Protein AF-A0A2R6N2L8-F1 (afdb_monomer_lite)

Structure (mmCIF, N/CA/C/O backbone):
data_AF-A0A2R6N2L8-F1
#
_entry.id   AF-A0A2R6N2L8-F1
#
loop_
_atom_site.group_PDB
_atom_site.id
_atom_site.type_symbol
_atom_site.label_atom_id
_atom_site.label_alt_id
_atom_site.label_comp_id
_atom_site.label_asym_id
_atom_site.label_entity_id
_atom_site.label_seq_id
_atom_site.pdbx_PDB_ins_code
_atom_site.Cartn_x
_atom_site.Cartn_y
_atom_site.Cartn_z
_atom_site.occupancy
_atom_site.B_iso_or_equiv
_atom_site.auth_seq_id
_atom_site.auth_comp_id
_atom_site.auth_asym_id
_atom_site.auth_atom_id
_atom_site.pdbx_PDB_model_num
ATOM 1 N N . MET A 1 1 ? 21.040 2.383 -0.514 1.00 61.28 1 MET A N 1
ATOM 2 C CA . MET A 1 1 ? 19.776 3.146 -0.647 1.00 61.28 1 MET A CA 1
ATOM 3 C C . MET A 1 1 ? 18.578 2.483 0.040 1.00 61.28 1 MET A C 1
ATOM 5 O O . MET A 1 1 ? 18.037 3.140 0.917 1.00 61.28 1 MET A O 1
ATOM 9 N N . PRO A 1 2 ? 18.178 1.224 -0.242 1.00 65.44 2 PRO A N 1
ATOM 10 C CA . PRO A 1 2 ? 16.951 0.652 0.342 1.00 65.44 2 PRO A CA 1
ATOM 11 C C . PRO A 1 2 ? 17.008 0.518 1.873 1.00 65.44 2 PRO A C 1
ATOM 13 O O . PRO A 1 2 ? 16.044 0.844 2.553 1.00 65.44 2 PRO A O 1
ATOM 16 N N . VAL A 1 3 ? 18.172 0.147 2.422 1.00 72.56 3 VAL A N 1
ATOM 17 C CA . VAL A 1 3 ? 18.400 0.067 3.877 1.00 72.56 3 VAL A CA 1
ATOM 18 C C . VAL A 1 3 ? 18.228 1.426 4.563 1.00 72.56 3 VAL A C 1
ATOM 20 O O . VAL A 1 3 ? 17.643 1.503 5.633 1.00 72.56 3 VAL A O 1
ATOM 23 N N . PHE A 1 4 ? 18.698 2.509 3.937 1.00 76.56 4 PHE A N 1
ATOM 24 C CA . PHE A 1 4 ? 18.618 3.858 4.503 1.00 76.56 4 PHE A CA 1
ATOM 25 C C . PHE A 1 4 ? 17.181 4.397 4.499 1.00 76.56 4 PHE A C 1
ATOM 27 O O . PHE A 1 4 ? 16.742 4.981 5.482 1.00 76.56 4 PHE A O 1
ATOM 34 N N . VAL A 1 5 ? 16.426 4.138 3.425 1.00 73.00 5 VAL A N 1
ATOM 35 C CA . VAL A 1 5 ? 15.003 4.506 3.330 1.00 73.00 5 VAL A CA 1
ATOM 36 C C . VAL A 1 5 ? 14.171 3.742 4.358 1.00 73.00 5 VAL A C 1
ATOM 38 O O . VAL A 1 5 ? 13.370 4.351 5.061 1.00 73.00 5 VAL A O 1
ATOM 41 N N . ALA A 1 6 ? 14.403 2.432 4.494 1.00 73.12 6 ALA A N 1
ATOM 42 C CA . ALA A 1 6 ? 13.745 1.627 5.516 1.00 73.12 6 ALA A CA 1
ATOM 43 C C . ALA A 1 6 ? 14.067 2.159 6.920 1.00 73.12 6 ALA A C 1
ATOM 45 O O . ALA A 1 6 ? 13.152 2.417 7.694 1.00 73.12 6 ALA A O 1
ATOM 46 N N . LEU A 1 7 ? 15.348 2.402 7.226 1.00 83.12 7 LEU A N 1
ATOM 47 C CA . LEU A 1 7 ? 15.773 2.941 8.519 1.00 83.12 7 LEU A CA 1
ATOM 48 C C . LEU A 1 7 ? 15.056 4.258 8.850 1.00 83.12 7 LEU A C 1
ATOM 50 O O . LEU A 1 7 ? 14.515 4.390 9.943 1.00 83.12 7 LEU A O 1
ATOM 54 N N . ILE A 1 8 ? 15.012 5.207 7.909 1.00 83.75 8 ILE A N 1
ATOM 55 C CA . ILE A 1 8 ? 14.303 6.479 8.104 1.00 83.75 8 ILE A CA 1
ATOM 56 C C . ILE A 1 8 ? 12.818 6.231 8.371 1.00 83.75 8 ILE A C 1
ATOM 58 O O . ILE A 1 8 ? 12.291 6.776 9.335 1.00 83.75 8 ILE A O 1
ATOM 62 N N . ALA A 1 9 ? 12.156 5.376 7.587 1.00 79.38 9 ALA A N 1
ATOM 63 C CA . ALA A 1 9 ? 10.742 5.062 7.789 1.00 79.38 9 ALA A CA 1
ATOM 64 C C . ALA A 1 9 ? 10.470 4.484 9.191 1.00 79.38 9 ALA A C 1
ATOM 66 O O . ALA A 1 9 ? 9.537 4.923 9.864 1.00 79.38 9 ALA A O 1
ATOM 67 N N . PHE A 1 10 ? 11.311 3.556 9.662 1.00 85.31 10 PHE A N 1
ATOM 68 C CA . PHE A 1 10 ? 11.202 2.977 11.005 1.00 85.31 10 PHE A CA 1
ATOM 69 C C . PHE A 1 10 ? 11.453 4.010 12.109 1.00 85.31 10 PHE A C 1
ATOM 71 O O . PHE A 1 10 ? 10.694 4.061 13.076 1.00 85.31 10 PHE A O 1
ATOM 78 N N . LEU A 1 11 ? 12.476 4.859 11.966 1.00 89.00 11 LEU A N 1
ATOM 79 C CA . LEU A 1 11 ? 12.784 5.906 12.945 1.00 89.00 11 LEU A CA 1
ATOM 80 C C . LEU A 1 11 ? 11.675 6.959 13.019 1.00 89.00 11 LEU A C 1
ATOM 82 O O . LEU A 1 11 ? 11.270 7.346 14.114 1.00 89.00 11 LEU A O 1
ATOM 86 N N . THR A 1 12 ? 11.146 7.394 11.875 1.00 87.81 12 THR A N 1
ATOM 87 C CA . THR A 1 12 ? 10.026 8.337 11.825 1.00 87.81 12 THR A CA 1
ATOM 88 C C . THR A 1 12 ? 8.769 7.729 12.445 1.00 87.81 12 THR A C 1
ATOM 90 O O . THR A 1 12 ? 8.122 8.390 13.253 1.00 87.81 12 THR A O 1
ATOM 93 N N . ALA A 1 13 ? 8.449 6.467 12.141 1.00 86.38 13 ALA A N 1
ATOM 94 C CA . ALA A 1 13 ? 7.316 5.771 12.749 1.00 86.38 13 ALA A CA 1
ATOM 95 C C . ALA A 1 13 ? 7.459 5.668 14.278 1.00 86.38 13 ALA A C 1
ATOM 97 O O . ALA A 1 13 ? 6.533 6.027 15.004 1.00 86.38 13 ALA A O 1
ATOM 98 N N . ALA A 1 14 ? 8.635 5.255 14.767 1.00 89.31 14 ALA A N 1
ATOM 99 C CA . ALA A 1 14 ? 8.916 5.159 16.200 1.00 89.31 14 ALA A CA 1
ATOM 100 C C . ALA A 1 14 ? 8.785 6.513 16.906 1.00 89.31 14 ALA A C 1
ATOM 102 O O . ALA A 1 14 ? 8.186 6.603 17.981 1.00 89.31 14 ALA A O 1
ATOM 103 N N . PHE A 1 15 ? 9.325 7.570 16.292 1.00 92.62 15 PHE A N 1
ATOM 104 C CA . PHE A 1 15 ? 9.241 8.925 16.822 1.00 92.62 15 PHE A CA 1
ATOM 105 C C . PHE A 1 15 ? 7.790 9.399 16.915 1.00 92.62 15 PHE A C 1
ATOM 107 O O . PHE A 1 15 ? 7.383 9.861 17.976 1.00 92.62 15 PHE A O 1
ATOM 114 N N . VAL A 1 16 ? 6.997 9.246 15.850 1.00 91.88 16 VAL A N 1
ATOM 115 C CA . VAL A 1 16 ? 5.592 9.686 15.827 1.00 91.88 16 VAL A CA 1
ATOM 116 C C . VAL A 1 16 ? 4.762 8.950 16.877 1.00 91.88 16 VAL A C 1
ATOM 118 O O . VAL A 1 16 ? 4.040 9.598 17.632 1.00 91.88 16 VAL A O 1
ATOM 121 N N . VAL A 1 17 ? 4.889 7.622 16.975 1.00 93.56 17 VAL A N 1
ATOM 122 C CA . VAL A 1 17 ? 4.164 6.836 17.990 1.00 93.56 17 VAL A CA 1
ATOM 123 C C . VAL A 1 17 ? 4.546 7.287 19.397 1.00 93.56 17 VAL A C 1
ATOM 125 O O . VAL A 1 17 ? 3.665 7.559 20.208 1.00 93.56 17 VAL A O 1
ATOM 128 N N . SER A 1 18 ? 5.846 7.421 19.672 1.00 92.75 18 SER A N 1
ATOM 129 C CA . SER A 1 18 ? 6.336 7.829 20.994 1.00 92.75 18 SER A CA 1
ATOM 130 C C . SER A 1 18 ? 5.901 9.251 21.350 1.00 92.75 18 SER A C 1
ATOM 132 O O . SER A 1 18 ? 5.475 9.508 22.473 1.00 92.75 18 SER A O 1
ATOM 134 N N . PHE A 1 19 ? 5.976 10.175 20.391 1.00 95.38 19 PHE A N 1
ATOM 135 C CA . PHE A 1 19 ? 5.590 11.573 20.571 1.00 95.38 19 PHE A CA 1
ATOM 136 C C . PHE A 1 19 ? 4.094 11.728 20.865 1.00 95.38 19 PHE A C 1
ATOM 138 O O . PHE A 1 19 ? 3.708 12.558 21.683 1.00 95.38 19 PHE A O 1
ATOM 145 N N . LEU A 1 20 ? 3.255 10.900 20.239 1.00 94.50 20 LEU A N 1
ATOM 146 C CA . LEU A 1 20 ? 1.813 10.861 20.490 1.00 94.50 20 LEU A CA 1
ATOM 147 C C . LEU A 1 20 ? 1.435 10.082 21.765 1.00 94.50 20 LEU A C 1
ATOM 149 O O . LEU A 1 20 ? 0.251 9.961 22.067 1.00 94.50 20 LEU A O 1
ATOM 153 N N . GLY A 1 21 ? 2.414 9.565 22.516 1.00 93.25 21 GLY A N 1
ATOM 154 C CA . GLY A 1 21 ? 2.182 8.806 23.748 1.00 93.25 21 GLY A CA 1
ATOM 155 C C . GLY A 1 21 ? 1.671 7.379 23.523 1.00 93.25 21 GLY A C 1
ATOM 156 O O . GLY A 1 21 ? 1.066 6.804 24.425 1.00 93.25 21 GLY A O 1
ATOM 157 N N . GLY A 1 22 ? 1.881 6.811 22.332 1.00 90.75 22 GLY A N 1
ATOM 158 C CA . GLY A 1 22 ? 1.501 5.436 22.013 1.00 90.75 22 GLY A CA 1
ATOM 159 C C . GLY A 1 22 ? 2.322 4.397 22.782 1.00 90.75 22 GLY A C 1
ATOM 160 O O . GLY A 1 22 ? 3.485 4.621 23.125 1.00 90.75 22 GLY A O 1
ATOM 161 N N . GLY A 1 23 ? 1.712 3.243 23.049 1.00 91.88 23 GLY A N 1
ATOM 162 C CA . GLY A 1 23 ? 2.337 2.126 23.745 1.00 91.88 23 GLY A CA 1
ATOM 163 C C . GLY A 1 23 ? 3.025 1.133 22.805 1.00 91.88 23 GLY A C 1
ATOM 164 O O . GLY A 1 23 ? 3.245 1.367 21.614 1.00 91.88 23 GLY A O 1
ATOM 165 N N . THR A 1 24 ? 3.383 -0.027 23.358 1.00 91.06 24 THR A N 1
ATOM 166 C CA . THR A 1 24 ? 4.077 -1.097 22.622 1.00 91.06 24 THR A CA 1
ATOM 167 C C . THR A 1 24 ? 3.236 -1.656 21.472 1.00 91.06 24 THR A C 1
ATOM 169 O O . THR A 1 24 ? 3.779 -1.998 20.422 1.00 91.06 24 THR A O 1
ATOM 172 N N . THR A 1 25 ? 1.917 -1.728 21.647 1.00 92.25 25 THR A N 1
ATOM 173 C CA . THR A 1 25 ? 0.987 -2.250 20.637 1.00 92.25 25 THR A CA 1
ATOM 174 C C . THR A 1 25 ? 0.926 -1.335 19.414 1.00 92.25 25 THR A C 1
ATOM 176 O O . THR A 1 25 ? 1.050 -1.798 18.280 1.00 92.25 25 THR A O 1
ATOM 179 N N . GLU A 1 26 ? 0.810 -0.027 19.627 1.00 89.69 26 GLU A N 1
ATOM 180 C CA . GLU A 1 26 ? 0.809 0.986 18.570 1.00 89.69 26 GLU A CA 1
ATOM 181 C C . GLU A 1 26 ? 2.145 1.000 17.823 1.00 89.69 26 GLU A C 1
ATOM 183 O O . GLU A 1 26 ? 2.169 1.109 16.597 1.00 89.69 26 GLU A O 1
ATOM 188 N N . MET A 1 27 ? 3.254 0.813 18.546 1.00 90.12 27 MET A N 1
ATOM 189 C CA . MET A 1 27 ? 4.590 0.702 17.958 1.00 90.12 27 MET A CA 1
ATOM 190 C C . MET A 1 27 ? 4.696 -0.508 17.017 1.00 90.12 27 MET A C 1
ATOM 192 O O . MET A 1 27 ? 5.196 -0.386 15.899 1.00 90.12 27 MET A O 1
ATOM 196 N N . LEU A 1 28 ? 4.180 -1.667 17.439 1.00 91.25 28 LEU A N 1
ATOM 197 C CA . LEU A 1 28 ? 4.122 -2.885 16.624 1.00 91.25 28 LEU A CA 1
ATOM 198 C C . LEU A 1 28 ? 3.316 -2.670 15.339 1.00 91.25 28 LEU A C 1
ATOM 200 O O . LEU A 1 28 ? 3.776 -3.047 14.259 1.00 91.25 28 LEU A O 1
ATOM 204 N N . TYR A 1 29 ? 2.153 -2.020 15.432 1.00 88.25 29 TYR A N 1
ATOM 205 C CA . TYR A 1 29 ? 1.352 -1.694 14.252 1.00 88.25 29 TYR A CA 1
ATOM 206 C C . TYR A 1 29 ? 2.049 -0.696 13.327 1.00 88.25 29 TYR A C 1
ATOM 208 O O . TYR A 1 29 ? 2.042 -0.893 12.111 1.00 88.25 29 TYR A O 1
ATOM 216 N N . ALA A 1 30 ? 2.699 0.331 13.874 1.00 87.75 30 ALA A N 1
ATOM 217 C CA . ALA A 1 30 ? 3.435 1.313 13.085 1.00 87.75 30 ALA A CA 1
ATOM 218 C C . ALA A 1 30 ? 4.626 0.682 12.347 1.00 87.75 30 ALA A C 1
ATOM 220 O O . ALA A 1 30 ? 4.847 0.970 11.170 1.00 87.75 30 ALA A O 1
ATOM 221 N N . PHE A 1 31 ? 5.355 -0.229 12.995 1.00 89.69 31 PHE A N 1
ATOM 222 C CA . PHE A 1 31 ? 6.432 -0.988 12.359 1.00 89.69 31 PHE A CA 1
ATOM 223 C C . PHE A 1 31 ? 5.921 -1.964 11.303 1.00 89.69 31 PHE A C 1
ATOM 225 O O . PHE A 1 31 ? 6.503 -2.035 10.220 1.00 89.69 31 PHE A O 1
ATOM 232 N N . GLY A 1 32 ? 4.820 -2.669 11.572 1.00 89.00 32 GLY A N 1
ATOM 233 C CA . GLY 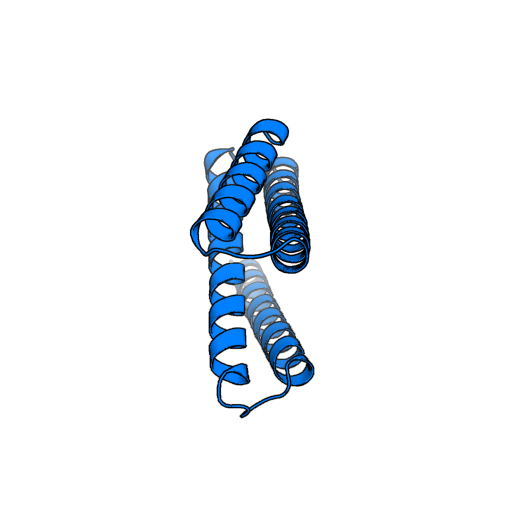A 1 32 ? 4.174 -3.534 10.586 1.00 89.00 32 GLY A CA 1
ATOM 234 C C . GLY A 1 32 ? 3.740 -2.753 9.343 1.00 89.00 32 GLY A C 1
ATOM 235 O O . GLY A 1 32 ? 4.091 -3.122 8.222 1.00 89.00 32 GLY A O 1
ATOM 236 N N . ALA A 1 33 ? 3.055 -1.623 9.533 1.00 84.94 33 ALA A N 1
ATOM 237 C CA . ALA A 1 33 ? 2.642 -0.747 8.440 1.00 84.94 33 ALA A CA 1
ATOM 238 C C . ALA A 1 33 ? 3.847 -0.173 7.676 1.00 84.94 33 ALA A C 1
ATOM 240 O O . ALA A 1 33 ? 3.872 -0.210 6.446 1.00 84.94 33 ALA A O 1
ATOM 241 N N . GLY A 1 34 ? 4.878 0.293 8.389 1.00 84.94 34 GLY A N 1
ATOM 242 C CA . GLY A 1 34 ? 6.113 0.804 7.791 1.00 84.94 34 GLY A CA 1
ATOM 243 C C . GLY A 1 34 ? 6.849 -0.243 6.949 1.00 84.94 34 GLY A C 1
ATOM 244 O O . GLY A 1 34 ? 7.327 0.074 5.856 1.00 84.94 34 GLY A O 1
ATOM 245 N N . ALA A 1 35 ? 6.887 -1.498 7.407 1.00 88.38 35 ALA A N 1
ATOM 246 C CA . ALA A 1 35 ? 7.469 -2.612 6.662 1.00 88.38 35 ALA A CA 1
ATOM 247 C C . ALA A 1 35 ? 6.692 -2.907 5.371 1.00 88.38 35 ALA A C 1
ATOM 249 O O . ALA A 1 35 ? 7.304 -3.050 4.311 1.00 88.38 35 ALA A O 1
ATOM 250 N N . VAL A 1 36 ? 5.355 -2.940 5.439 1.00 89.25 36 VAL A N 1
ATOM 251 C CA . VAL A 1 36 ? 4.490 -3.160 4.267 1.00 89.25 36 VAL A CA 1
ATOM 252 C C . VAL A 1 36 ? 4.679 -2.046 3.239 1.00 89.25 36 VAL A C 1
ATOM 254 O O . VAL A 1 36 ? 4.949 -2.336 2.074 1.00 89.25 36 VAL A O 1
ATOM 257 N N . VAL A 1 37 ? 4.610 -0.779 3.662 1.00 87.44 37 VAL A N 1
ATOM 258 C CA . VAL A 1 37 ? 4.809 0.377 2.772 1.00 87.44 37 VAL A CA 1
ATOM 259 C C . VAL A 1 37 ? 6.195 0.325 2.130 1.00 87.44 37 VAL A C 1
ATOM 261 O O . VAL A 1 37 ? 6.309 0.412 0.909 1.00 87.44 37 VAL A O 1
ATOM 264 N N . SER A 1 38 ? 7.248 0.106 2.921 1.00 87.50 38 SER A N 1
ATOM 265 C CA . SER A 1 38 ? 8.619 0.017 2.403 1.00 87.50 38 SER A CA 1
ATOM 266 C C . SER A 1 38 ? 8.775 -1.117 1.387 1.00 87.50 38 SER A C 1
ATOM 268 O O . SER A 1 38 ? 9.383 -0.919 0.336 1.00 87.50 38 SER A O 1
ATOM 270 N N . GLY A 1 39 ? 8.196 -2.288 1.667 1.00 90.44 39 GLY A N 1
ATOM 271 C CA . GLY A 1 39 ? 8.208 -3.435 0.760 1.00 90.44 39 GLY A CA 1
ATOM 272 C C . GLY A 1 39 ? 7.531 -3.133 -0.577 1.00 90.44 39 GLY A C 1
ATOM 273 O O . GLY A 1 39 ? 8.105 -3.424 -1.628 1.00 90.44 39 GLY A O 1
ATOM 274 N N . VAL A 1 40 ? 6.361 -2.487 -0.552 1.00 91.12 40 VAL A N 1
ATOM 275 C CA . VAL A 1 40 ? 5.645 -2.071 -1.769 1.00 91.12 40 VAL A CA 1
ATOM 276 C C . VAL A 1 40 ? 6.480 -1.082 -2.583 1.00 91.12 40 VAL A C 1
ATOM 278 O O . VAL A 1 40 ? 6.665 -1.290 -3.780 1.00 91.12 40 VAL A O 1
ATOM 281 N N . LEU A 1 41 ? 7.043 -0.045 -1.955 1.00 90.31 41 LEU A N 1
ATOM 282 C CA . LEU A 1 41 ? 7.836 0.966 -2.666 1.00 90.31 41 LEU A CA 1
ATOM 283 C C . LEU A 1 41 ? 9.113 0.387 -3.280 1.00 90.31 41 LEU A C 1
ATOM 285 O O . LEU A 1 41 ? 9.419 0.681 -4.437 1.00 90.31 41 LEU A O 1
ATOM 289 N N . ILE A 1 42 ? 9.829 -0.463 -2.536 1.00 90.06 42 ILE A N 1
ATOM 290 C CA . ILE A 1 42 ? 11.003 -1.182 -3.049 1.00 90.06 42 ILE A CA 1
ATOM 291 C C . ILE A 1 42 ? 10.595 -2.073 -4.223 1.00 90.06 42 ILE A C 1
ATOM 293 O O . ILE A 1 42 ? 11.296 -2.094 -5.233 1.00 90.06 42 I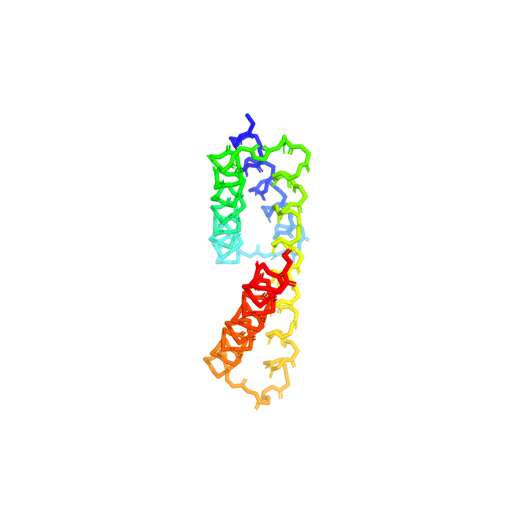LE A O 1
ATOM 297 N N . GLY A 1 43 ? 9.464 -2.774 -4.112 1.00 91.44 43 GLY A N 1
ATOM 298 C CA . GLY A 1 43 ? 8.920 -3.615 -5.174 1.00 91.44 43 GLY A CA 1
ATOM 299 C C . GLY A 1 43 ? 8.634 -2.827 -6.450 1.00 91.44 43 GLY A C 1
ATOM 300 O O . GLY A 1 43 ? 9.125 -3.203 -7.511 1.00 91.44 43 GLY A O 1
ATOM 301 N N . VAL A 1 44 ? 7.916 -1.707 -6.344 1.00 92.00 44 VAL A N 1
ATOM 302 C CA . VAL A 1 44 ? 7.588 -0.824 -7.479 1.00 92.00 44 VAL A CA 1
ATOM 303 C C . VAL A 1 44 ? 8.855 -0.272 -8.125 1.00 92.00 44 VAL A C 1
ATOM 305 O O . VAL A 1 44 ? 9.030 -0.399 -9.334 1.00 92.00 44 VAL A O 1
ATOM 308 N N . TYR A 1 45 ? 9.780 0.257 -7.322 1.00 89.75 45 TYR A N 1
ATOM 309 C CA . TYR A 1 45 ? 11.049 0.782 -7.824 1.00 89.75 45 TYR A CA 1
ATOM 310 C C . TYR A 1 45 ? 11.872 -0.305 -8.539 1.00 89.75 45 TYR A C 1
ATOM 312 O O . TYR A 1 45 ? 12.418 -0.088 -9.625 1.00 89.75 45 TYR A O 1
ATOM 320 N N . ALA A 1 46 ? 11.954 -1.501 -7.950 1.00 91.62 46 ALA A N 1
ATOM 321 C CA . ALA A 1 46 ? 12.647 -2.640 -8.545 1.00 91.62 46 ALA A CA 1
ATOM 322 C C . ALA A 1 46 ? 11.978 -3.098 -9.853 1.00 91.62 46 ALA A C 1
ATOM 324 O O . ALA A 1 46 ? 12.671 -3.497 -10.787 1.00 91.62 46 ALA A O 1
ATOM 325 N N . LEU A 1 47 ? 10.648 -3.027 -9.945 1.00 92.75 47 LEU A N 1
ATOM 326 C CA . LEU A 1 47 ? 9.911 -3.387 -11.155 1.00 92.75 47 LEU A CA 1
ATOM 327 C C . LEU A 1 47 ? 10.139 -2.368 -12.281 1.00 92.75 47 LEU A C 1
ATOM 329 O O . LEU A 1 47 ? 10.435 -2.765 -13.409 1.00 92.75 47 LEU A O 1
ATOM 333 N N . GLY A 1 48 ? 10.067 -1.070 -11.969 1.00 89.31 48 GLY A N 1
ATOM 334 C CA . GLY A 1 48 ? 10.312 0.010 -12.930 1.00 89.31 48 GLY A CA 1
ATOM 335 C C . GLY A 1 48 ? 11.744 -0.023 -13.466 1.00 89.31 48 GLY A C 1
ATOM 336 O O . GLY A 1 48 ? 11.966 -0.003 -14.676 1.00 89.31 48 GLY A O 1
ATOM 337 N N . THR A 1 49 ? 12.731 -0.206 -12.583 1.00 90.06 49 THR A N 1
ATOM 338 C CA . THR A 1 49 ? 14.140 -0.346 -12.999 1.00 90.06 49 THR A CA 1
ATOM 339 C C . THR A 1 49 ? 14.387 -1.594 -13.852 1.00 90.06 49 THR A C 1
ATOM 341 O O . THR A 1 49 ? 15.088 -1.504 -14.858 1.00 90.06 49 THR A O 1
ATOM 344 N N . ARG A 1 50 ? 13.779 -2.745 -13.521 1.00 91.69 50 ARG A N 1
ATOM 345 C CA . ARG A 1 50 ? 13.845 -3.960 -14.363 1.00 91.69 50 ARG A CA 1
ATOM 346 C C . ARG A 1 50 ? 13.186 -3.783 -15.729 1.00 91.69 50 ARG A C 1
ATOM 348 O O . ARG A 1 50 ? 13.614 -4.420 -16.684 1.00 91.69 50 ARG A O 1
ATOM 355 N N . SER A 1 51 ? 12.183 -2.917 -15.820 1.00 90.69 51 SER A N 1
ATOM 356 C CA . SER A 1 51 ? 11.494 -2.577 -17.071 1.00 90.69 51 SER A CA 1
ATOM 357 C C . SER A 1 51 ? 12.257 -1.542 -17.912 1.00 90.69 51 SER A C 1
ATOM 359 O O . SER A 1 51 ? 11.788 -1.151 -18.976 1.00 90.69 51 SER A O 1
ATOM 361 N N . GLY A 1 52 ? 13.440 -1.102 -17.460 1.00 92.38 52 GLY A N 1
ATOM 362 C CA . GLY A 1 52 ? 14.291 -0.149 -18.176 1.00 92.38 52 GLY A CA 1
ATOM 363 C C . GLY A 1 52 ? 13.955 1.322 -17.920 1.00 92.38 52 GLY A C 1
ATOM 364 O O . GLY A 1 52 ? 14.492 2.188 -18.609 1.00 92.38 52 GLY A O 1
ATOM 365 N N . HIS A 1 53 ? 13.094 1.635 -16.945 1.00 91.88 53 HIS A N 1
ATOM 366 C CA . HIS A 1 53 ? 12.773 3.024 -16.618 1.00 91.88 53 HIS A CA 1
ATOM 367 C C . HIS A 1 53 ? 13.987 3.742 -15.996 1.00 91.88 53 HIS A C 1
ATOM 369 O O . HIS A 1 53 ? 14.648 3.182 -15.113 1.00 91.88 53 HIS A O 1
ATOM 375 N N . PRO A 1 54 ? 14.278 4.997 -16.400 1.00 93.19 54 PRO A N 1
ATOM 376 C CA . PRO A 1 54 ? 15.289 5.819 -15.744 1.00 93.19 54 PRO A CA 1
ATOM 377 C C . PRO A 1 54 ? 15.006 5.975 -14.248 1.00 93.19 54 PRO A C 1
ATOM 379 O O . PRO A 1 54 ? 13.849 5.979 -13.825 1.00 93.19 54 PRO A O 1
ATOM 382 N N . HIS A 1 55 ? 16.053 6.197 -13.447 1.00 89.56 55 HIS A N 1
ATOM 383 C CA . HIS A 1 55 ? 15.930 6.356 -11.992 1.00 89.56 55 HIS A CA 1
ATOM 384 C C . HIS A 1 55 ? 14.848 7.371 -11.587 1.00 89.56 55 HIS A C 1
ATOM 386 O O . HIS A 1 55 ? 14.040 7.087 -10.708 1.00 89.56 55 HIS A O 1
ATOM 392 N N . SER A 1 56 ? 14.780 8.520 -12.266 1.00 91.19 56 SER A N 1
ATOM 393 C CA . SER A 1 56 ? 13.774 9.555 -12.000 1.00 91.19 56 SER A CA 1
ATOM 394 C C . SER A 1 56 ? 12.336 9.073 -12.212 1.00 91.19 56 SER A C 1
ATOM 396 O O . SER A 1 56 ? 11.457 9.450 -11.442 1.00 91.19 56 SER A O 1
ATOM 398 N N . HIS A 1 57 ? 12.097 8.216 -13.207 1.00 92.75 57 HIS A N 1
ATOM 399 C CA . HIS A 1 57 ? 10.775 7.651 -13.485 1.00 92.75 57 HIS A CA 1
ATOM 400 C C . HIS A 1 57 ? 10.413 6.574 -12.465 1.00 92.75 57 HIS A C 1
ATOM 402 O O . HIS A 1 57 ? 9.331 6.627 -11.893 1.00 92.75 57 HIS A O 1
ATOM 408 N N . ALA A 1 58 ? 11.340 5.664 -12.154 1.00 89.81 58 ALA A N 1
ATOM 409 C CA . ALA A 1 58 ? 11.108 4.637 -11.139 1.00 89.81 58 ALA A CA 1
ATOM 410 C C . ALA A 1 58 ? 10.825 5.250 -9.750 1.00 89.81 58 ALA A C 1
ATOM 412 O O . ALA A 1 58 ? 9.966 4.762 -9.020 1.00 89.81 58 ALA A O 1
ATOM 413 N N . VAL A 1 59 ? 11.501 6.351 -9.389 1.00 90.06 59 VAL A N 1
ATOM 414 C CA . VAL A 1 59 ? 11.206 7.103 -8.154 1.00 90.06 59 VAL A CA 1
ATOM 415 C C . VAL A 1 59 ? 9.833 7.779 -8.221 1.00 90.06 59 VAL A C 1
ATOM 417 O O . VAL A 1 59 ? 9.087 7.727 -7.243 1.00 90.06 59 VAL A O 1
ATOM 420 N N . ALA A 1 60 ? 9.481 8.394 -9.355 1.00 90.12 60 ALA A N 1
ATOM 421 C CA . ALA A 1 60 ? 8.175 9.027 -9.534 1.00 90.12 60 ALA A CA 1
ATOM 422 C C . ALA A 1 60 ? 7.026 8.011 -9.421 1.00 90.12 60 ALA A C 1
ATOM 424 O O . ALA A 1 60 ? 6.040 8.274 -8.735 1.00 90.12 60 ALA A O 1
ATOM 425 N N . GLU A 1 61 ? 7.177 6.825 -10.011 1.00 91.69 61 GLU A N 1
ATOM 426 C CA . GLU A 1 61 ? 6.220 5.719 -9.892 1.00 91.69 61 GLU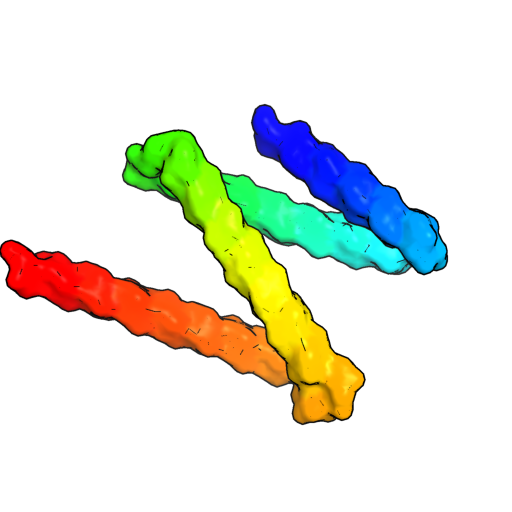 A CA 1
ATOM 427 C C . GLU A 1 61 ? 6.035 5.286 -8.435 1.00 91.69 61 GLU A C 1
ATOM 429 O O . GLU A 1 61 ? 4.902 5.176 -7.962 1.00 91.69 61 GLU A O 1
ATOM 434 N N . SER A 1 62 ? 7.127 5.119 -7.681 1.00 88.75 62 SER A N 1
ATOM 435 C CA . SER A 1 62 ? 7.049 4.833 -6.244 1.00 88.75 62 SER A CA 1
ATOM 436 C C . SER A 1 62 ? 6.318 5.935 -5.468 1.00 88.75 62 SER A C 1
ATOM 438 O O . SER A 1 62 ? 5.505 5.628 -4.598 1.00 88.75 62 SER A O 1
ATOM 440 N N . ALA A 1 63 ? 6.558 7.211 -5.782 1.00 88.38 63 ALA A N 1
ATOM 441 C CA . ALA A 1 63 ? 5.880 8.329 -5.122 1.00 88.38 63 ALA A CA 1
ATOM 442 C C . ALA A 1 63 ? 4.368 8.353 -5.414 1.00 88.38 63 ALA A C 1
ATOM 444 O O . ALA A 1 63 ? 3.570 8.578 -4.502 1.00 88.38 63 ALA A O 1
ATOM 445 N N . ILE A 1 64 ? 3.963 8.061 -6.654 1.00 91.50 64 ILE A N 1
ATOM 446 C CA . ILE A 1 64 ? 2.548 7.934 -7.035 1.00 91.50 64 ILE A CA 1
ATOM 447 C C . ILE A 1 64 ? 1.889 6.789 -6.259 1.00 91.50 64 ILE A C 1
ATOM 449 O O . ILE A 1 64 ? 0.799 6.967 -5.713 1.00 91.50 64 ILE A O 1
ATOM 453 N N . VAL A 1 65 ? 2.558 5.636 -6.151 1.00 91.06 65 VAL A N 1
ATOM 454 C CA . VAL A 1 65 ? 2.042 4.494 -5.381 1.00 91.06 65 VAL A CA 1
ATOM 455 C C . VAL A 1 65 ? 1.906 4.838 -3.899 1.00 91.06 65 VAL A C 1
ATOM 457 O O . VAL A 1 65 ? 0.876 4.523 -3.306 1.00 91.06 65 VAL A O 1
ATOM 460 N N . LEU A 1 66 ? 2.878 5.541 -3.308 1.00 89.69 66 LEU A N 1
ATOM 461 C CA . LEU A 1 66 ? 2.764 6.026 -1.929 1.00 89.69 66 LEU A CA 1
ATOM 462 C C . LEU A 1 66 ? 1.537 6.933 -1.749 1.00 89.69 66 LEU A C 1
ATOM 464 O O . LEU A 1 66 ? 0.779 6.758 -0.795 1.00 89.69 66 LEU A O 1
ATOM 468 N N . GLY A 1 67 ? 1.315 7.864 -2.682 1.00 90.00 67 GLY A N 1
ATOM 469 C CA . GLY A 1 67 ? 0.142 8.739 -2.686 1.00 90.00 67 GLY A CA 1
ATOM 470 C C . GLY A 1 67 ? -1.174 7.963 -2.786 1.00 90.00 67 GLY A C 1
ATOM 471 O O . GLY A 1 67 ? -2.102 8.230 -2.024 1.00 90.00 67 GLY A O 1
ATOM 472 N N . ALA A 1 68 ? -1.242 6.956 -3.661 1.00 89.38 68 ALA A N 1
ATOM 473 C CA . ALA A 1 68 ? -2.414 6.093 -3.805 1.00 89.38 68 ALA A CA 1
ATOM 474 C C . ALA A 1 68 ? -2.689 5.266 -2.536 1.00 89.38 68 ALA A C 1
ATOM 476 O O . ALA A 1 68 ? -3.836 5.174 -2.099 1.00 89.38 68 ALA A O 1
ATOM 477 N N . MET A 1 69 ? -1.646 4.712 -1.906 1.00 89.94 69 MET A N 1
ATOM 478 C CA . MET A 1 69 ? -1.770 4.000 -0.629 1.00 89.94 69 MET A CA 1
ATOM 479 C C . MET A 1 69 ? -2.283 4.924 0.478 1.00 89.94 69 MET A C 1
ATOM 481 O O . MET A 1 69 ? -3.196 4.553 1.215 1.00 89.94 69 MET A O 1
ATOM 485 N N . TYR A 1 70 ? -1.726 6.133 0.582 1.00 90.12 70 TYR A N 1
ATOM 486 C CA . TYR A 1 70 ? -2.147 7.114 1.578 1.00 90.12 70 TYR A CA 1
ATOM 487 C C . TYR A 1 70 ? -3.600 7.552 1.369 1.00 90.12 70 TYR A C 1
ATOM 489 O O . TYR A 1 70 ? -4.376 7.586 2.323 1.00 90.12 70 TYR A O 1
ATOM 497 N N . LEU A 1 71 ? -4.000 7.801 0.120 1.00 89.88 71 LEU A N 1
ATOM 498 C CA . LEU A 1 71 ? -5.388 8.099 -0.218 1.00 89.88 71 LEU A CA 1
ATOM 499 C C . LEU A 1 71 ? -6.317 6.935 0.155 1.00 89.88 71 LEU A C 1
ATOM 501 O O . LEU A 1 71 ? -7.366 7.166 0.748 1.00 89.88 71 LEU A O 1
ATOM 505 N N . GLY A 1 72 ? -5.915 5.691 -0.119 1.00 87.62 72 GLY A N 1
ATOM 506 C CA . GLY A 1 72 ? -6.657 4.501 0.299 1.00 87.62 72 GLY A CA 1
ATOM 507 C C . GLY A 1 72 ? -6.846 4.422 1.817 1.00 87.62 72 GLY A C 1
ATOM 508 O O . GLY A 1 72 ? -7.951 4.153 2.280 1.00 87.62 72 GLY A O 1
ATOM 509 N N . LEU A 1 73 ? -5.805 4.724 2.601 1.00 89.31 73 LEU A N 1
ATOM 510 C CA . LEU A 1 73 ? -5.889 4.774 4.066 1.00 89.31 73 LEU A CA 1
ATOM 511 C C . LEU A 1 73 ? -6.816 5.888 4.564 1.00 89.31 73 LEU A C 1
ATOM 513 O O . LEU A 1 73 ? -7.595 5.656 5.489 1.00 89.31 73 LEU A O 1
ATOM 517 N N . LEU A 1 74 ? -6.765 7.074 3.950 1.00 90.38 74 LEU A N 1
ATOM 518 C CA . LEU A 1 74 ? -7.674 8.176 4.272 1.00 90.38 74 LEU A CA 1
ATOM 519 C C . LEU A 1 74 ? -9.126 7.807 3.969 1.00 90.38 74 LEU A C 1
ATOM 521 O O . LEU A 1 74 ? -9.989 7.981 4.824 1.00 90.38 74 LEU A O 1
ATOM 525 N N . VAL A 1 75 ? -9.394 7.250 2.787 1.00 90.31 75 VAL A N 1
ATOM 526 C CA . VAL A 1 75 ? -10.736 6.786 2.411 1.00 90.31 75 VAL A CA 1
ATOM 527 C C . VAL A 1 75 ? -11.208 5.695 3.369 1.00 90.31 75 VAL A C 1
ATOM 529 O O . VAL A 1 75 ? -12.319 5.781 3.881 1.00 90.31 75 VAL A O 1
ATOM 532 N N . HIS A 1 76 ? -10.359 4.714 3.690 1.00 91.75 76 HIS A N 1
ATOM 533 C CA . HIS A 1 76 ? -10.683 3.683 4.676 1.00 91.75 76 HIS A CA 1
ATOM 534 C C . HIS A 1 76 ? -11.043 4.294 6.033 1.00 91.75 76 HIS A C 1
ATOM 536 O O . HIS A 1 76 ? -12.052 3.918 6.630 1.00 91.75 76 HIS A O 1
ATOM 542 N N . ARG A 1 77 ? -10.243 5.250 6.525 1.00 89.75 77 ARG A N 1
ATOM 543 C CA . ARG A 1 77 ? -10.528 5.947 7.781 1.00 89.75 77 ARG A CA 1
ATOM 544 C C . ARG A 1 77 ? -11.882 6.651 7.712 1.00 89.75 77 ARG A C 1
ATOM 546 O O . ARG A 1 77 ? -12.710 6.396 8.572 1.00 89.75 77 ARG A O 1
ATOM 553 N N . LEU A 1 78 ? -12.150 7.429 6.666 1.00 88.88 78 LEU A N 1
ATOM 554 C CA . LEU A 1 78 ? -13.420 8.146 6.497 1.00 88.88 78 LEU A CA 1
ATOM 555 C C . LEU A 1 78 ? -14.641 7.214 6.440 1.00 88.88 78 LEU A C 1
ATOM 557 O O . LEU A 1 78 ? -15.686 7.540 6.997 1.00 88.88 78 LEU A O 1
ATOM 561 N N . LEU A 1 79 ? -14.517 6.051 5.793 1.00 87.44 79 LEU A N 1
ATOM 562 C CA . LEU A 1 79 ? -15.608 5.076 5.677 1.00 87.44 79 LEU A CA 1
ATOM 563 C C . LEU A 1 79 ? -15.887 4.324 6.988 1.00 87.44 79 LEU A C 1
ATOM 565 O O . LEU A 1 79 ? -17.020 3.904 7.222 1.00 87.44 79 LEU A O 1
ATOM 569 N N . THR A 1 80 ? -14.867 4.153 7.833 1.00 91.44 80 THR A N 1
ATOM 570 C CA . THR A 1 80 ? -14.956 3.369 9.077 1.00 91.44 80 THR A CA 1
ATOM 571 C C . THR A 1 80 ? -15.168 4.227 10.323 1.00 91.44 80 THR A C 1
ATOM 573 O O . THR A 1 80 ? -15.763 3.759 11.290 1.00 91.44 80 THR A O 1
ATOM 576 N N . GLU A 1 81 ? -14.727 5.486 10.314 1.00 87.44 81 GLU A N 1
ATOM 577 C CA . GLU A 1 81 ? -14.691 6.365 11.491 1.00 87.44 81 GLU A CA 1
ATOM 578 C C . GLU A 1 81 ? -16.073 6.661 12.079 1.00 87.44 81 GLU A C 1
ATOM 580 O O . GLU A 1 81 ? -16.208 6.767 13.295 1.00 87.44 81 GLU A O 1
ATOM 585 N N . PHE A 1 82 ? -17.108 6.708 11.241 1.00 84.06 82 PHE A N 1
ATOM 586 C CA . PHE A 1 82 ? -18.492 6.918 11.677 1.00 84.06 82 PHE A CA 1
ATOM 587 C C . PHE A 1 82 ? -19.317 5.625 11.742 1.00 84.06 82 PHE A C 1
ATOM 589 O O . PHE A 1 82 ? -20.532 5.680 11.915 1.00 84.06 82 PHE A O 1
ATOM 596 N N . GLY A 1 83 ? -18.680 4.457 11.598 1.00 73.56 83 GLY A N 1
ATOM 597 C CA . GLY A 1 83 ? -19.354 3.156 11.646 1.00 73.56 83 GLY A CA 1
ATOM 598 C C . GLY A 1 83 ? -20.232 2.837 10.431 1.00 73.56 83 GLY A C 1
ATOM 599 O O . GLY A 1 83 ? -21.017 1.897 10.489 1.00 73.56 83 GLY A O 1
ATOM 600 N N . THR A 1 84 ? -20.112 3.595 9.336 1.00 80.56 84 THR A N 1
ATOM 601 C CA . THR A 1 84 ? -20.909 3.407 8.112 1.00 80.56 84 THR A CA 1
ATOM 602 C C . THR A 1 84 ? -20.608 2.079 7.418 1.00 80.56 84 THR A C 1
ATOM 604 O O . THR A 1 84 ? -21.511 1.445 6.882 1.00 80.56 84 THR A O 1
ATOM 607 N N . PHE A 1 85 ? -19.344 1.657 7.435 1.00 83.75 85 PHE A N 1
ATOM 608 C CA . PHE A 1 85 ? -18.885 0.399 6.854 1.00 83.75 85 PHE A CA 1
ATOM 609 C C . PHE A 1 85 ? -17.974 -0.335 7.834 1.00 83.75 85 PHE A C 1
ATOM 611 O O . PHE A 1 85 ? -17.170 0.287 8.537 1.00 83.75 85 PHE A O 1
ATOM 618 N N . SER A 1 86 ? -18.050 -1.667 7.850 1.00 89.81 86 SER A N 1
ATOM 619 C CA . SER A 1 86 ? -17.040 -2.478 8.534 1.00 89.81 86 SER A CA 1
ATOM 620 C C . SER A 1 86 ? -15.684 -2.362 7.823 1.00 89.81 86 SER A C 1
ATOM 622 O O . SER A 1 86 ? -15.614 -2.112 6.616 1.00 89.81 86 SER A O 1
ATOM 624 N N . SER A 1 87 ? -14.576 -2.583 8.541 1.00 86.19 87 SER A N 1
ATOM 625 C CA . SER A 1 87 ? -13.233 -2.524 7.939 1.00 86.19 87 SER A CA 1
ATOM 626 C C . SER A 1 87 ? -13.069 -3.494 6.764 1.00 86.19 87 SER A C 1
ATOM 628 O O . SER A 1 87 ? -12.405 -3.163 5.787 1.00 86.19 87 SER A O 1
ATOM 630 N N . GLY A 1 88 ? -13.701 -4.672 6.825 1.00 86.56 88 GLY A N 1
ATOM 631 C CA . GLY A 1 88 ? -13.667 -5.650 5.734 1.00 86.56 88 GLY A CA 1
ATOM 632 C C . GLY A 1 88 ? -14.357 -5.143 4.467 1.00 86.56 88 GLY A C 1
ATOM 633 O O . GLY A 1 88 ? -13.787 -5.237 3.381 1.00 86.56 88 GLY A O 1
ATOM 634 N N . GLU A 1 89 ? -15.545 -4.551 4.606 1.00 88.56 89 GLU A N 1
ATOM 635 C CA . GLU A 1 89 ? -16.295 -3.963 3.487 1.00 88.56 89 GLU A CA 1
ATOM 636 C C . GLU A 1 89 ? -15.555 -2.770 2.880 1.00 88.56 89 GLU A C 1
ATOM 638 O O . GLU A 1 89 ? -15.437 -2.677 1.658 1.00 88.56 89 GLU A O 1
ATOM 643 N N . ALA A 1 90 ? -14.999 -1.895 3.723 1.00 88.12 90 ALA A N 1
ATOM 644 C CA . ALA A 1 90 ? -14.225 -0.745 3.271 1.00 88.12 90 ALA A CA 1
ATOM 645 C C . ALA A 1 90 ? -12.970 -1.179 2.494 1.00 88.12 90 ALA A C 1
ATOM 647 O O . ALA A 1 90 ? -12.719 -0.677 1.398 1.00 88.12 90 ALA A O 1
ATOM 648 N N . LEU A 1 91 ? -12.203 -2.144 3.016 1.00 88.00 91 LEU A N 1
ATOM 649 C CA . LEU A 1 91 ? -10.999 -2.651 2.348 1.00 88.00 91 LEU A CA 1
ATOM 650 C C . LEU A 1 91 ? -11.319 -3.355 1.025 1.00 88.00 91 LEU A C 1
ATOM 652 O O . LEU A 1 91 ? -10.639 -3.100 0.030 1.00 88.00 91 LEU A O 1
ATOM 656 N N . LEU A 1 92 ? -12.355 -4.200 0.989 1.00 90.81 92 LEU A N 1
ATOM 657 C CA . LEU A 1 92 ? -12.791 -4.855 -0.247 1.00 90.81 92 LEU A CA 1
ATOM 658 C C . LEU A 1 92 ? -13.263 -3.836 -1.284 1.00 90.81 92 LEU A C 1
ATOM 660 O O . LEU A 1 92 ? -12.846 -3.915 -2.438 1.00 90.81 92 LEU A O 1
ATOM 664 N N . GLY A 1 93 ? -14.076 -2.859 -0.880 1.00 89.38 93 GLY A N 1
ATOM 665 C CA . GLY A 1 93 ? -14.549 -1.797 -1.768 1.00 89.38 93 GLY A CA 1
ATOM 666 C C . GLY A 1 93 ? -13.398 -0.995 -2.377 1.00 89.38 93 GLY A C 1
ATOM 667 O O . GLY A 1 93 ? -13.362 -0.796 -3.592 1.00 89.38 93 GLY A O 1
ATOM 668 N N . ILE A 1 94 ? -12.413 -0.608 -1.559 1.00 88.88 94 ILE A N 1
ATOM 669 C CA . ILE A 1 94 ? -11.205 0.092 -2.023 1.00 88.88 94 ILE A CA 1
ATOM 670 C C . ILE A 1 94 ? -10.402 -0.790 -2.988 1.00 88.88 94 ILE A C 1
ATOM 672 O O . ILE A 1 94 ? -10.011 -0.322 -4.057 1.00 88.88 94 ILE A O 1
ATOM 676 N N . ALA A 1 95 ? -10.181 -2.065 -2.656 1.00 87.75 95 ALA A N 1
ATOM 677 C CA . ALA A 1 95 ? -9.429 -2.987 -3.507 1.00 87.75 95 ALA A CA 1
ATOM 678 C C . ALA A 1 95 ? -10.106 -3.204 -4.870 1.00 87.75 95 ALA A C 1
ATOM 680 O O . ALA A 1 95 ? -9.439 -3.152 -5.905 1.00 87.75 95 ALA A O 1
ATOM 681 N N . VAL A 1 96 ? -11.430 -3.391 -4.884 1.00 91.75 96 VAL A N 1
ATOM 682 C CA . VAL A 1 96 ? -12.219 -3.542 -6.115 1.00 91.75 96 VAL A CA 1
ATOM 683 C C . VAL A 1 96 ? -12.183 -2.260 -6.945 1.00 91.75 96 VAL A C 1
ATOM 685 O O . VAL A 1 96 ? -11.952 -2.333 -8.151 1.00 91.75 96 VAL A O 1
ATOM 688 N N . ALA A 1 97 ? -12.349 -1.089 -6.325 1.00 88.31 97 ALA A N 1
ATOM 689 C CA . ALA A 1 97 ? -12.302 0.192 -7.027 1.00 88.31 97 ALA A CA 1
ATOM 690 C C . ALA A 1 97 ? -10.924 0.456 -7.660 1.00 88.31 97 ALA A C 1
ATOM 692 O O . ALA A 1 97 ? -10.845 0.837 -8.830 1.00 88.31 97 ALA A O 1
ATOM 693 N N . LEU A 1 98 ? -9.837 0.199 -6.925 1.00 86.88 98 LEU A N 1
ATOM 694 C CA . LEU A 1 98 ? -8.472 0.314 -7.449 1.00 86.88 98 LEU A CA 1
ATOM 695 C C . LEU A 1 98 ? -8.210 -0.695 -8.576 1.00 86.88 98 LEU A C 1
ATOM 697 O O . LEU A 1 98 ? -7.631 -0.332 -9.599 1.00 86.88 98 LEU A O 1
ATOM 701 N N . GLY A 1 99 ? -8.672 -1.939 -8.428 1.00 88.69 99 GLY A N 1
ATOM 702 C CA . GLY A 1 99 ? -8.575 -2.961 -9.472 1.00 88.69 99 GLY A CA 1
ATOM 703 C C . GLY A 1 99 ? -9.335 -2.581 -10.745 1.00 88.69 99 GLY A C 1
ATOM 704 O O . GLY A 1 99 ? -8.801 -2.715 -11.846 1.00 88.69 99 GLY A O 1
ATOM 705 N N . ALA A 1 100 ? -10.547 -2.039 -10.607 1.00 90.25 100 ALA A N 1
ATOM 706 C CA . ALA A 1 100 ? -11.343 -1.547 -11.728 1.00 90.25 100 ALA A CA 1
ATOM 707 C C . ALA A 1 100 ? -10.665 -0.361 -12.431 1.00 90.25 100 ALA A C 1
ATOM 709 O O . ALA A 1 100 ? -10.619 -0.321 -13.661 1.00 90.25 100 ALA A O 1
ATOM 710 N N . LEU A 1 101 ? -10.080 0.570 -11.669 1.00 87.31 101 LEU A N 1
ATOM 711 C CA . LEU A 1 101 ? -9.319 1.688 -12.225 1.00 87.31 101 LEU A CA 1
ATOM 712 C C . LEU A 1 101 ? -8.094 1.199 -13.010 1.00 87.31 101 LEU A C 1
ATOM 714 O O . LEU A 1 101 ? -7.854 1.663 -14.124 1.00 87.31 101 LEU A O 1
ATOM 718 N N . LEU A 1 102 ? -7.346 0.234 -12.469 1.00 86.50 102 LEU A N 1
ATOM 719 C CA . LEU A 1 102 ? -6.206 -0.373 -13.162 1.00 86.50 102 LEU A CA 1
ATOM 720 C C . LEU A 1 102 ? -6.633 -1.075 -14.456 1.00 86.50 102 LEU A C 1
ATOM 722 O O . LEU A 1 102 ? -5.978 -0.908 -15.485 1.00 86.50 102 LEU A O 1
ATOM 726 N N . ALA A 1 103 ? -7.742 -1.817 -14.432 1.00 89.94 103 ALA A N 1
ATOM 727 C CA . ALA A 1 103 ? -8.294 -2.454 -15.624 1.00 89.94 103 ALA A CA 1
ATOM 728 C C . ALA A 1 103 ? -8.710 -1.418 -16.683 1.00 89.94 103 ALA A C 1
ATOM 730 O O . ALA A 1 103 ? 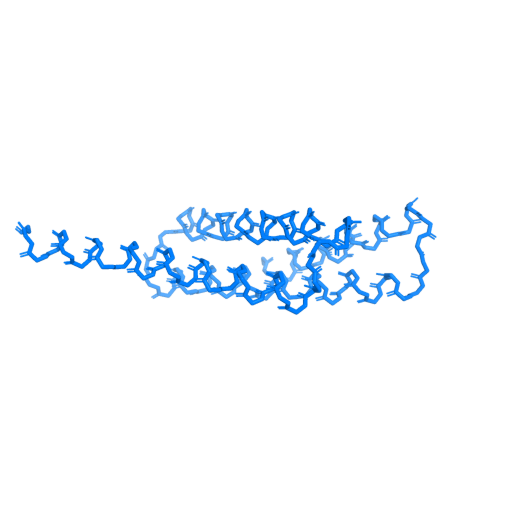-8.413 -1.586 -17.868 1.00 89.94 103 ALA A O 1
ATOM 731 N N . LEU A 1 104 ? -9.337 -0.313 -16.270 1.00 91.31 104 LEU A N 1
ATOM 732 C CA . LEU A 1 104 ? -9.715 0.782 -17.163 1.00 91.31 104 LEU A CA 1
ATOM 733 C C . LEU A 1 104 ? -8.484 1.435 -17.810 1.00 91.31 104 LEU A C 1
ATOM 735 O O . LEU A 1 104 ? -8.417 1.564 -19.029 1.00 91.31 104 LEU A O 1
ATOM 739 N N . VAL A 1 105 ? -7.479 1.806 -17.016 1.00 88.38 105 VAL A N 1
ATOM 740 C CA . VAL A 1 105 ? -6.247 2.418 -17.541 1.00 88.38 105 VAL A CA 1
ATOM 741 C C . VAL A 1 105 ? -5.503 1.445 -18.461 1.00 88.38 105 VAL A C 1
ATOM 743 O O . VAL A 1 105 ? -5.047 1.833 -19.538 1.00 88.38 105 VAL A O 1
ATOM 746 N N . GLY A 1 106 ? -5.426 0.166 -18.083 1.00 85.44 106 GLY A N 1
ATOM 747 C CA . GLY A 1 106 ? -4.792 -0.876 -18.888 1.00 85.44 106 GLY A CA 1
ATOM 748 C C . GLY A 1 106 ? -5.488 -1.107 -20.232 1.00 85.44 106 GLY A C 1
ATOM 749 O O . GLY A 1 106 ? -4.815 -1.213 -21.258 1.00 85.44 106 GLY A O 1
ATOM 750 N N . THR A 1 107 ? -6.824 -1.134 -20.249 1.00 89.06 107 THR A N 1
ATOM 751 C CA . THR A 1 107 ? -7.613 -1.288 -21.485 1.00 89.06 107 THR A CA 1
ATOM 752 C C . THR A 1 107 ? -7.496 -0.068 -22.393 1.00 89.06 107 THR A C 1
ATOM 754 O O . THR A 1 107 ? -7.261 -0.241 -23.587 1.00 89.06 107 THR A O 1
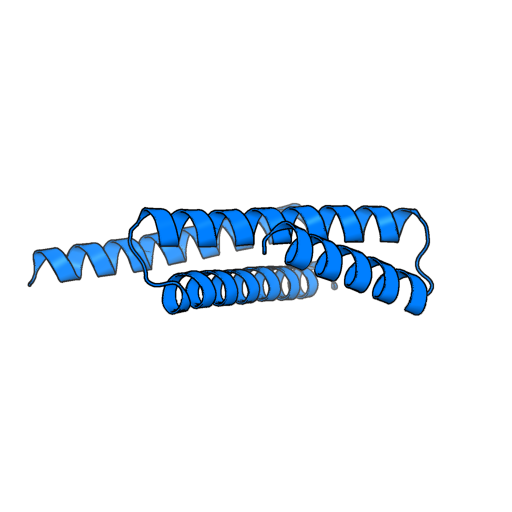ATOM 757 N N . LEU A 1 108 ? -7.551 1.152 -21.851 1.00 88.88 108 LEU A N 1
ATOM 758 C CA . LEU A 1 108 ? -7.319 2.381 -22.621 1.00 88.88 108 LEU A CA 1
ATOM 759 C C . LEU A 1 108 ? -5.915 2.413 -23.238 1.00 88.88 108 LEU A C 1
ATOM 761 O O . LEU A 1 108 ? -5.765 2.718 -24.421 1.00 88.88 108 LEU A O 1
ATOM 765 N N . GLY A 1 109 ? -4.889 2.039 -22.469 1.00 84.62 109 GLY A N 1
ATOM 766 C CA . GLY A 1 109 ? -3.51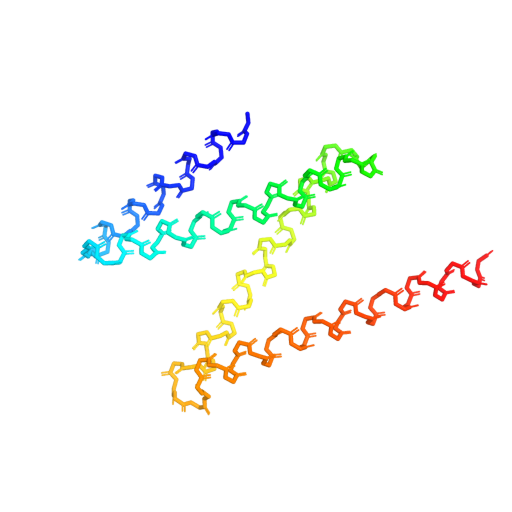9 1.945 -22.974 1.00 84.62 109 GLY A CA 1
ATOM 767 C C . GLY A 1 109 ? -3.348 0.867 -24.051 1.00 84.62 109 GLY A C 1
ATOM 768 O O . GLY A 1 109 ? -2.595 1.055 -25.006 1.00 84.62 109 GLY A O 1
ATOM 769 N N . ALA A 1 110 ? -4.054 -0.262 -23.936 1.00 86.00 110 ALA A N 1
ATOM 770 C CA . ALA A 1 110 ? -4.064 -1.300 -24.965 1.00 86.00 110 ALA A CA 1
ATOM 771 C C . ALA A 1 110 ? -4.761 -0.830 -26.250 1.00 86.00 110 ALA A C 1
ATOM 773 O O . ALA A 1 110 ? -4.204 -1.004 -27.333 1.00 86.00 110 ALA A O 1
ATOM 774 N N . LEU A 1 111 ? -5.923 -0.183 -26.126 1.00 87.25 111 LEU A N 1
ATOM 775 C CA . LEU A 1 111 ? -6.660 0.379 -27.256 1.00 87.25 111 LEU A CA 1
ATOM 776 C C . LEU A 1 111 ? -5.830 1.432 -27.992 1.00 87.25 111 LEU A C 1
ATOM 778 O O . LEU A 1 111 ? -5.681 1.329 -29.207 1.00 87.25 111 LEU A O 1
ATOM 782 N N . GLY A 1 112 ? -5.202 2.360 -27.265 1.00 80.75 112 GLY A N 1
ATOM 783 C CA . GLY A 1 112 ? -4.347 3.390 -27.859 1.00 80.75 112 GLY A CA 1
ATOM 784 C C . GLY A 1 112 ? -3.184 2.824 -28.681 1.00 80.75 112 GLY A C 1
ATOM 785 O O . GLY A 1 112 ? -2.834 3.394 -29.707 1.00 80.75 112 GLY A O 1
ATOM 786 N N . ARG A 1 113 ? -2.628 1.669 -28.285 1.00 80.50 113 ARG A N 1
ATOM 787 C CA . ARG A 1 113 ? -1.597 0.959 -29.066 1.00 80.50 113 ARG A CA 1
ATOM 788 C C . ARG A 1 113 ? -2.146 0.217 -30.281 1.00 80.50 113 ARG A C 1
ATOM 790 O O . ARG A 1 113 ? -1.399 -0.010 -31.218 1.00 80.50 113 ARG A O 1
ATOM 797 N N . SER A 1 114 ? -3.408 -0.206 -30.251 1.00 79.06 114 SER A N 1
ATOM 798 C CA . SER A 1 114 ? -4.040 -0.896 -31.384 1.00 79.06 114 SER A CA 1
ATOM 799 C C . SER A 1 114 ? -4.512 0.054 -32.487 1.00 79.06 114 SER A C 1
ATOM 801 O O . SER A 1 114 ? -4.726 -0.380 -33.614 1.00 79.06 114 SER A O 1
ATOM 803 N N . THR A 1 115 ? -4.693 1.336 -32.157 1.00 73.12 115 THR A N 1
ATOM 804 C CA . THR A 1 115 ? -5.169 2.378 -33.077 1.00 73.12 115 THR A CA 1
ATOM 805 C C . THR A 1 115 ? -4.066 3.312 -33.588 1.00 73.12 115 THR A C 1
ATOM 807 O O . THR A 1 115 ? -4.376 4.215 -34.361 1.00 73.12 115 THR A O 1
ATOM 810 N N . ALA A 1 116 ? -2.825 3.145 -33.122 1.00 59.31 116 ALA A N 1
ATOM 811 C CA . ALA A 1 116 ? -1.639 3.895 -33.549 1.00 59.31 116 ALA A CA 1
ATOM 812 C C . ALA A 1 116 ? -0.832 3.086 -34.572 1.00 59.31 116 ALA A C 1
ATOM 814 O O . ALA A 1 116 ? -0.283 3.717 -35.501 1.00 59.31 116 ALA A O 1
#

Secondary structure (DSSP, 8-state):
-HHHHHHHHHHHHHHHHHHTT--HHHHHHHHHHHHHHHHHHHHHHHHHHHTT--HHHHHHHHHHHHHHHHHHHHHHHHHHHTSSS-HHHHHHHHHHHHHHHHHHHHHHHHHHHH--

Radius of gyration: 17.49 Å; chains: 1; bounding box: 41×17×57 Å

Foldseek 3Di:
DLVVQLVVQLVVLVCVCVVVVHDPVSSVVSNVVSVVLSVVLVVQLVVCVVVVHPNVVSNVRSVVVVVLVVVLVVQLCVCPVVPVDDSVRSNVVSVVVVVVVVVVVVVVVVVVVVVD

Sequence (116 aa):
MPVFVALIAFLTAAFVVSFLGGGTTEMLYAFGAGAVVSGVLIGVYALGTRSGHPHSHAVAESAIVLGAMYLGLLVHRLLTEFGTFSSGEALLGIAVALGALLALVGTLGALGRSTA

pLDDT: mean 87.5, std 6.15, range [59.31, 95.38]